Protein AF-A0A838UI89-F1 (afdb_monomer)

Foldseek 3Di:
DLCVLQVVLVVVPVVVVDDPVNVVVLLVVLLVVLCVQLVVQLVVCVVVPHDPVVSLVSSLVRSDDPLVVVLVVLVVPDDSNCSNVVSVSVVSNNVVSVVVNVVVVVVSVVVVVVVD

Secondary structure (DSSP, 8-state):
-HHHHHHHHHHTTHHHHS-HHHHHHHHHHHHHHHHHHHHHHHHHHHHTT--HHHHHHHHHHHH---HHHHHHHHHHHS-HHHHHHHHHHHHHHHHHHHHHHHHHHHHHHHHHHH--

Sequence (116 aa):
VVYGAFSAAVVEGLWRRVSALQIGQLIVVCAGLLAAVLGVTVLFARAAGFAKADEIAIVFCGSKKSLASGVPMAGILFPPAAVGLLVLPLMVFHQLQLMACAVIARRYGARAAEEA

Solvent-accessible surface area (backbone atoms only — not comparable to full-atom values): 6493 Å² total; per-residue (Å²): 108,70,66,62,53,50,52,52,23,52,74,74,38,45,73,81,76,50,54,73,66,56,52,53,52,49,51,52,51,36,51,51,52,50,50,49,48,42,47,50,34,47,49,51,29,56,76,72,66,52,54,71,72,53,34,52,49,44,30,57,62,71,58,60,72,62,54,82,60,46,55,61,48,39,60,72,76,38,61,73,93,50,29,39,69,62,45,49,60,53,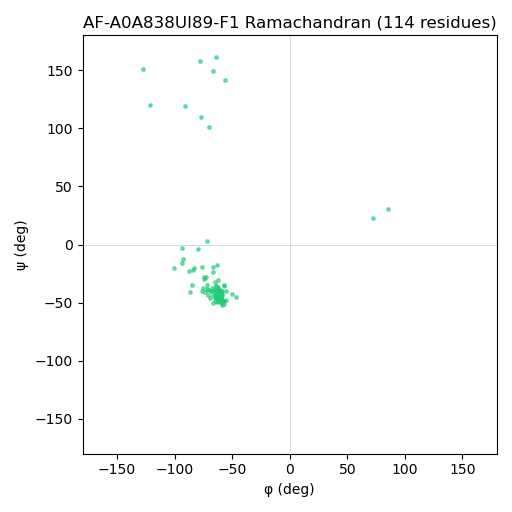52,54,35,45,53,52,47,52,55,52,48,52,56,50,50,53,55,54,52,55,50,55,66,74,77,106

pLDDT: mean 86.86, std 7.47, range [53.91, 97.0]

Mean predicted aligned error: 5.34 Å

Structure (mmCIF, N/CA/C/O backbone):
data_AF-A0A838UI89-F1
#
_entry.id   AF-A0A838UI89-F1
#
loop_
_atom_site.group_PDB
_atom_site.id
_atom_site.type_symbol
_atom_site.label_atom_id
_atom_site.label_alt_id
_atom_site.label_comp_id
_atom_site.label_asym_id
_atom_site.label_entity_id
_atom_site.label_seq_id
_atom_site.pdbx_PDB_ins_code
_atom_site.Cartn_x
_atom_site.Cartn_y
_atom_site.Cartn_z
_atom_site.occupancy
_atom_site.B_iso_or_equiv
_atom_site.auth_seq_id
_atom_site.auth_comp_id
_atom_site.auth_asym_id
_atom_site.auth_atom_id
_atom_site.pdbx_PDB_model_num
ATOM 1 N N . VAL A 1 1 ? 16.701 -8.079 -1.421 1.00 70.44 1 VAL A N 1
ATOM 2 C CA . VAL A 1 1 ? 15.629 -8.557 -2.333 1.00 70.44 1 VAL A CA 1
ATOM 3 C C . VAL A 1 1 ? 15.014 -7.413 -3.132 1.00 70.44 1 VAL A C 1
ATOM 5 O O . VAL A 1 1 ? 15.244 -7.363 -4.328 1.00 70.44 1 VAL A O 1
ATOM 8 N N . VAL A 1 2 ? 14.314 -6.465 -2.495 1.00 75.62 2 VAL A N 1
ATOM 9 C CA . VAL A 1 2 ? 13.608 -5.364 -3.192 1.00 75.62 2 VAL A CA 1
ATOM 10 C C . VAL A 1 2 ? 14.539 -4.504 -4.049 1.00 75.62 2 VAL A C 1
ATOM 12 O O . VAL A 1 2 ? 14.291 -4.342 -5.238 1.00 75.62 2 VAL A O 1
ATOM 15 N N . TYR A 1 3 ? 15.636 -4.014 -3.458 1.00 81.62 3 TYR A N 1
ATOM 16 C CA . TYR A 1 3 ? 16.630 -3.215 -4.179 1.00 81.62 3 TYR A CA 1
ATOM 17 C C . TYR A 1 3 ? 17.189 -3.963 -5.393 1.00 81.62 3 TYR A C 1
ATOM 19 O O . TYR A 1 3 ? 17.181 -3.413 -6.482 1.00 81.62 3 TYR A O 1
ATOM 27 N N . GLY A 1 4 ? 17.601 -5.224 -5.221 1.00 81.75 4 GLY A N 1
ATOM 28 C CA . GLY A 1 4 ? 18.181 -6.023 -6.305 1.00 81.75 4 GLY A CA 1
ATOM 29 C C . GLY A 1 4 ? 17.213 -6.279 -7.463 1.00 81.75 4 GLY A C 1
ATOM 30 O O . GLY A 1 4 ? 17.606 -6.171 -8.617 1.00 81.75 4 GLY A O 1
ATOM 31 N N . ALA A 1 5 ? 15.941 -6.563 -7.172 1.00 77.31 5 ALA A N 1
ATOM 32 C CA . ALA A 1 5 ? 14.940 -6.776 -8.217 1.00 77.31 5 ALA A CA 1
ATOM 33 C C . ALA A 1 5 ? 14.617 -5.485 -8.988 1.00 77.31 5 ALA A C 1
ATOM 35 O O . ALA A 1 5 ? 14.477 -5.507 -10.208 1.00 77.31 5 ALA A O 1
ATOM 36 N N . PHE A 1 6 ? 14.519 -4.350 -8.289 1.00 80.12 6 PHE A N 1
ATOM 37 C CA . PHE A 1 6 ? 14.221 -3.073 -8.934 1.00 80.12 6 PHE A CA 1
ATOM 38 C C . PHE A 1 6 ? 15.427 -2.492 -9.675 1.00 80.12 6 PHE A C 1
ATOM 40 O O . PHE A 1 6 ? 15.273 -1.981 -10.780 1.00 80.12 6 PHE A O 1
ATOM 47 N N . SER A 1 7 ? 16.634 -2.585 -9.112 1.00 83.44 7 SER A N 1
ATOM 48 C CA . SER A 1 7 ? 17.845 -2.091 -9.771 1.00 83.44 7 SER A CA 1
ATOM 49 C C . SER A 1 7 ? 18.130 -2.854 -11.064 1.00 83.44 7 SER A C 1
ATOM 51 O O . SER A 1 7 ? 18.467 -2.221 -12.061 1.00 83.44 7 SER A O 1
ATOM 53 N N . ALA A 1 8 ? 17.897 -4.171 -11.091 1.00 82.62 8 ALA A N 1
ATOM 54 C CA . ALA A 1 8 ? 17.957 -4.969 -12.315 1.00 82.62 8 ALA A CA 1
ATOM 55 C C . ALA A 1 8 ? 16.975 -4.449 -13.381 1.00 82.62 8 ALA A C 1
ATOM 57 O O . ALA A 1 8 ? 17.381 -4.167 -14.505 1.00 82.62 8 ALA A O 1
ATOM 58 N N . ALA A 1 9 ? 15.715 -4.203 -13.004 1.00 80.62 9 ALA A N 1
ATOM 59 C CA . ALA A 1 9 ? 14.709 -3.641 -13.907 1.00 80.62 9 ALA A CA 1
ATOM 60 C C . ALA A 1 9 ? 15.105 -2.259 -14.461 1.00 80.62 9 ALA A C 1
ATOM 62 O O . ALA A 1 9 ? 14.894 -1.955 -15.636 1.00 80.62 9 ALA A O 1
ATOM 63 N N . VAL A 1 10 ? 15.697 -1.407 -13.620 1.00 85.88 10 VAL A N 1
ATOM 64 C CA . VAL A 1 10 ? 16.195 -0.087 -14.030 1.00 85.88 10 VAL A CA 1
ATOM 65 C C . VAL A 1 10 ? 17.339 -0.221 -15.040 1.00 85.88 10 VAL A C 1
ATOM 67 O O . VAL A 1 10 ? 17.322 0.483 -16.052 1.00 85.88 10 VAL A O 1
ATOM 70 N N . VAL A 1 11 ? 18.284 -1.140 -14.812 1.00 86.31 11 VAL A N 1
ATOM 71 C CA . VAL A 1 11 ? 19.396 -1.432 -15.738 1.00 86.31 11 VAL A CA 1
ATOM 72 C C . VAL A 1 11 ? 18.886 -1.986 -17.076 1.00 86.31 11 VAL A C 1
ATOM 74 O O . VAL A 1 11 ? 19.399 -1.606 -18.125 1.00 86.31 11 VAL A O 1
ATOM 77 N N . GLU A 1 12 ? 17.816 -2.784 -17.072 1.00 83.56 12 GLU A N 1
ATOM 78 C CA . GLU A 1 12 ? 17.128 -3.279 -18.280 1.00 83.56 12 GLU A CA 1
ATOM 79 C C . GLU A 1 12 ? 16.324 -2.199 -19.039 1.00 83.56 12 GLU A C 1
ATOM 81 O O . GLU A 1 12 ? 15.670 -2.469 -20.056 1.00 83.56 12 GLU A O 1
ATOM 86 N N . GLY A 1 13 ? 16.377 -0.946 -18.577 1.00 82.62 13 GLY A N 1
ATOM 87 C CA . GLY A 1 13 ? 15.803 0.199 -19.271 1.00 82.62 13 GLY A CA 1
ATOM 88 C C . GLY A 1 13 ? 14.323 0.431 -18.982 1.00 82.62 13 GLY A C 1
ATOM 89 O O . GLY A 1 13 ? 13.626 0.973 -19.840 1.00 82.62 13 GLY A O 1
ATOM 90 N N . LEU A 1 14 ? 13.833 0.075 -17.788 1.00 84.50 14 LEU A N 1
ATOM 91 C CA . LEU A 1 14 ? 12.444 0.312 -17.363 1.00 84.50 14 LEU A CA 1
ATOM 92 C C . LEU A 1 14 ? 11.960 1.744 -17.662 1.00 84.50 14 LEU A C 1
ATOM 94 O O . LEU A 1 14 ? 10.889 1.923 -18.235 1.00 84.50 14 LEU A O 1
ATOM 98 N N . TRP A 1 15 ? 12.774 2.763 -17.371 1.00 86.19 15 TRP A N 1
ATOM 99 C CA . TRP A 1 15 ? 12.420 4.174 -17.601 1.00 86.19 15 TRP A CA 1
ATOM 100 C C . TRP A 1 15 ? 12.284 4.565 -19.076 1.00 86.19 15 TRP A C 1
ATOM 102 O O . TRP A 1 15 ? 11.646 5.563 -19.384 1.00 86.19 15 TRP A O 1
ATOM 112 N N . ARG A 1 16 ? 12.850 3.782 -20.002 1.00 84.06 16 ARG A N 1
ATOM 113 C CA . ARG A 1 16 ? 12.644 3.979 -21.446 1.00 84.06 16 ARG A CA 1
ATOM 114 C C . ARG A 1 16 ? 11.345 3.342 -21.937 1.00 84.06 16 ARG A C 1
ATOM 116 O O . ARG A 1 16 ? 10.858 3.706 -23.000 1.00 84.06 16 ARG A O 1
ATOM 123 N N . ARG A 1 17 ? 10.802 2.382 -21.183 1.00 82.44 17 ARG A N 1
ATOM 124 C CA . ARG A 1 17 ? 9.585 1.631 -21.525 1.00 82.44 17 ARG A CA 1
ATOM 125 C C . ARG A 1 17 ? 8.318 2.237 -20.921 1.00 82.44 17 ARG A C 1
ATOM 127 O O . ARG A 1 17 ? 7.227 1.877 -21.351 1.00 82.44 17 ARG A O 1
ATOM 134 N N . VAL A 1 18 ? 8.453 3.126 -19.934 1.00 85.88 18 VAL A N 1
ATOM 135 C CA . VAL A 1 18 ? 7.329 3.725 -19.205 1.00 85.88 18 VAL A CA 1
ATOM 136 C C . VAL A 1 18 ? 7.359 5.244 -19.349 1.00 85.88 18 VAL A C 1
ATOM 138 O O . VAL A 1 18 ? 8.310 5.906 -18.944 1.00 85.88 18 VAL A O 1
ATOM 141 N N . SER A 1 19 ? 6.292 5.801 -19.912 1.00 90.50 19 SER A N 1
ATOM 142 C CA . SER A 1 19 ?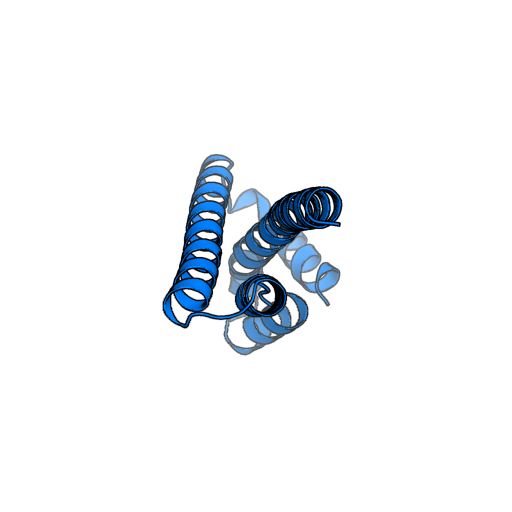 6.082 7.245 -20.031 1.00 90.50 19 SER A CA 1
ATOM 143 C C . SER A 1 19 ? 5.616 7.873 -18.712 1.00 90.50 19 SER A C 1
ATOM 145 O O . SER A 1 19 ? 5.002 7.217 -17.868 1.00 90.50 19 SER A O 1
ATOM 147 N N . ALA A 1 20 ? 5.828 9.183 -18.555 1.00 90.00 20 ALA A N 1
ATOM 148 C CA . ALA A 1 20 ? 5.343 9.932 -17.392 1.00 90.00 20 ALA A CA 1
ATOM 149 C C . ALA A 1 20 ? 3.815 9.828 -17.213 1.00 90.00 20 ALA A C 1
ATOM 151 O O . ALA A 1 20 ? 3.328 9.724 -16.087 1.00 90.00 20 ALA A O 1
ATOM 152 N N . LEU A 1 21 ? 3.061 9.780 -18.317 1.00 93.44 21 LEU A N 1
ATOM 153 C CA . LEU A 1 21 ? 1.610 9.593 -18.282 1.00 93.44 21 LEU A CA 1
ATOM 154 C C . LEU A 1 21 ? 1.225 8.231 -17.687 1.00 93.44 21 LEU A C 1
ATOM 156 O O . LEU A 1 21 ? 0.338 8.166 -16.839 1.00 93.44 21 LEU A O 1
ATOM 160 N N . GLN A 1 22 ? 1.921 7.158 -18.076 1.00 91.69 22 GLN A N 1
ATOM 161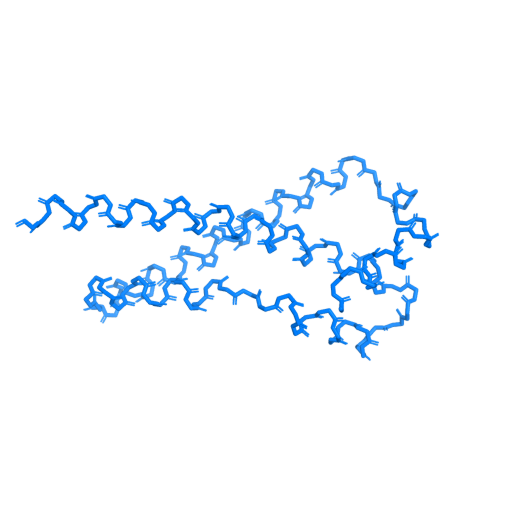 C CA . GLN A 1 22 ? 1.690 5.819 -17.522 1.00 91.69 22 GLN A CA 1
ATOM 162 C C . GLN A 1 22 ? 2.014 5.757 -16.026 1.00 91.69 22 GLN A C 1
ATOM 164 O O . GLN A 1 22 ? 1.297 5.095 -15.281 1.00 91.69 22 GLN A O 1
ATOM 169 N N . ILE A 1 23 ? 3.040 6.479 -15.562 1.00 92.00 23 ILE A N 1
ATOM 170 C CA . ILE A 1 23 ? 3.335 6.602 -14.125 1.00 92.00 23 ILE A CA 1
ATOM 171 C C . ILE A 1 23 ? 2.184 7.311 -13.402 1.00 92.00 23 ILE A C 1
ATOM 173 O O . ILE A 1 23 ? 1.732 6.836 -12.361 1.00 92.00 23 ILE A O 1
ATOM 177 N N . GLY A 1 24 ? 1.673 8.412 -13.960 1.00 95.00 24 GLY A N 1
ATOM 178 C CA . GLY A 1 24 ? 0.519 9.121 -13.401 1.00 95.00 24 GLY A CA 1
ATOM 179 C C . GLY A 1 24 ? -0.722 8.229 -13.300 1.00 95.00 24 GLY A C 1
ATOM 180 O O . GLY A 1 24 ? -1.329 8.130 -12.235 1.00 95.00 24 GLY A O 1
ATOM 181 N N . GLN A 1 25 ? -1.056 7.513 -14.377 1.00 94.94 25 GLN A N 1
ATOM 182 C CA . GLN A 1 25 ? -2.159 6.545 -14.398 1.00 94.94 25 GLN A CA 1
ATOM 183 C C . GLN A 1 25 ? -1.958 5.430 -13.368 1.00 94.94 25 GLN A C 1
ATOM 185 O O . GLN A 1 25 ? -2.889 5.089 -12.639 1.00 94.94 25 GLN A O 1
ATOM 190 N N . LEU A 1 26 ? -0.738 4.898 -13.263 1.00 93.69 26 LEU A N 1
ATOM 191 C CA . LEU A 1 26 ? -0.396 3.860 -12.299 1.00 93.69 26 LEU A CA 1
ATOM 192 C C . LEU A 1 26 ? -0.632 4.327 -10.859 1.00 93.69 26 LEU A C 1
ATOM 194 O O . LEU A 1 26 ? -1.248 3.605 -10.078 1.00 93.69 26 LEU A O 1
ATOM 198 N N . ILE A 1 27 ? -0.194 5.541 -10.515 1.00 95.31 27 ILE A N 1
ATOM 199 C CA . ILE A 1 27 ? -0.414 6.127 -9.187 1.00 95.31 27 ILE A CA 1
ATOM 200 C C . ILE A 1 27 ? -1.911 6.244 -8.890 1.00 95.31 27 ILE A C 1
ATOM 202 O O . ILE A 1 27 ? -2.340 5.841 -7.811 1.00 95.31 27 ILE A O 1
ATOM 206 N N . VAL A 1 28 ? -2.709 6.744 -9.840 1.00 97.00 28 VAL A N 1
ATOM 207 C CA . VAL A 1 28 ? -4.166 6.892 -9.671 1.00 97.00 28 VAL A CA 1
ATOM 208 C C . VAL A 1 28 ? -4.834 5.536 -9.441 1.00 97.00 28 VAL A C 1
ATOM 210 O O . VAL A 1 28 ? -5.617 5.391 -8.503 1.00 97.00 28 VAL A O 1
ATOM 213 N N . VAL A 1 29 ? -4.492 4.524 -10.241 1.00 96.31 29 VAL A N 1
ATOM 214 C CA . VAL A 1 29 ? -5.038 3.166 -10.093 1.00 96.31 29 VAL A CA 1
ATOM 215 C C . VAL A 1 29 ? -4.631 2.554 -8.751 1.00 96.31 29 VAL A C 1
ATOM 217 O O . VAL A 1 29 ? -5.482 2.021 -8.039 1.00 96.31 29 VAL A O 1
ATOM 220 N N . CYS A 1 30 ? -3.358 2.660 -8.359 1.00 95.25 30 CYS A N 1
ATOM 221 C CA . CYS A 1 30 ? -2.881 2.156 -7.072 1.00 95.25 30 CYS A CA 1
ATOM 222 C C . CYS A 1 30 ? -3.548 2.868 -5.888 1.00 95.25 30 CYS A C 1
ATOM 224 O O . CYS A 1 30 ? -3.910 2.208 -4.914 1.00 95.25 30 CYS A O 1
ATOM 226 N N . ALA A 1 31 ? -3.738 4.187 -5.968 1.00 95.12 31 ALA A N 1
ATOM 227 C CA . ALA A 1 31 ? -4.428 4.964 -4.945 1.00 95.12 31 ALA A CA 1
ATOM 228 C C . ALA A 1 31 ? -5.907 4.567 -4.836 1.00 95.12 31 ALA A C 1
ATOM 230 O O . ALA A 1 31 ? -6.398 4.355 -3.728 1.00 95.12 31 ALA A O 1
ATOM 231 N N . GLY A 1 32 ? -6.595 4.399 -5.969 1.00 96.31 32 GLY A N 1
ATOM 232 C CA . GLY A 1 32 ? -7.980 3.927 -6.010 1.00 96.31 32 GLY A CA 1
ATOM 233 C C . GLY A 1 32 ? -8.133 2.527 -5.416 1.00 96.31 32 GLY A C 1
ATOM 234 O O . GLY A 1 32 ? -8.996 2.307 -4.569 1.00 96.31 32 GLY A O 1
ATOM 235 N N . LEU A 1 33 ? -7.243 1.598 -5.780 1.00 94.19 33 LEU A N 1
ATOM 236 C CA . LEU A 1 33 ? -7.226 0.248 -5.216 1.00 94.19 33 LEU A CA 1
ATOM 237 C C . LEU A 1 33 ? -6.972 0.269 -3.704 1.00 94.19 33 LEU A C 1
ATOM 239 O O . LEU A 1 33 ? -7.648 -0.430 -2.954 1.00 94.19 33 LEU A O 1
ATOM 243 N N . LEU A 1 34 ? -6.018 1.081 -3.242 1.00 93.81 34 LEU A N 1
ATOM 244 C CA . LEU A 1 34 ? -5.713 1.224 -1.820 1.00 93.81 34 LEU A CA 1
ATOM 245 C C . LEU A 1 34 ? -6.916 1.778 -1.047 1.00 93.81 34 LEU A C 1
ATOM 247 O O . LEU A 1 34 ? -7.260 1.247 0.008 1.00 93.81 34 LEU A O 1
ATOM 251 N N . ALA A 1 35 ? -7.569 2.812 -1.582 1.00 94.19 35 ALA A N 1
ATOM 252 C CA . ALA A 1 35 ? -8.773 3.387 -0.998 1.00 94.19 35 ALA A CA 1
ATOM 253 C C . ALA A 1 35 ? -9.916 2.365 -0.939 1.00 94.19 35 ALA A C 1
ATOM 255 O O . ALA A 1 35 ? -10.586 2.270 0.086 1.00 94.19 35 ALA A O 1
ATOM 256 N N . ALA A 1 36 ? -10.097 1.561 -1.991 1.00 95.19 36 ALA A N 1
ATOM 257 C CA . ALA A 1 36 ? -11.093 0.495 -2.018 1.00 95.19 36 ALA A CA 1
ATOM 258 C C . ALA A 1 36 ? -10.815 -0.567 -0.945 1.00 95.19 36 ALA A C 1
ATOM 260 O O . ALA A 1 36 ? -11.707 -0.895 -0.169 1.00 95.19 36 ALA A O 1
ATOM 261 N N . VAL A 1 37 ? -9.576 -1.061 -0.843 1.00 93.69 37 VAL A N 1
ATOM 262 C CA . VAL A 1 37 ? -9.196 -2.072 0.159 1.00 93.69 37 VAL A CA 1
ATOM 263 C C . VAL A 1 37 ? -9.370 -1.536 1.581 1.00 93.69 37 VAL A C 1
ATOM 265 O O . VAL A 1 37 ? -9.969 -2.212 2.411 1.00 93.69 37 VAL A O 1
ATOM 268 N N . LEU A 1 38 ? -8.896 -0.319 1.866 1.00 93.31 38 LEU A N 1
ATOM 269 C CA . LEU A 1 38 ? -9.085 0.319 3.173 1.00 93.31 38 LEU A CA 1
ATOM 270 C C . LEU A 1 38 ? -10.568 0.566 3.481 1.00 93.31 38 LEU A C 1
ATOM 272 O O . LEU A 1 38 ? -11.010 0.355 4.605 1.00 93.31 38 LEU A O 1
ATOM 276 N N . GLY A 1 39 ? -11.348 0.994 2.488 1.00 93.38 39 GLY A N 1
ATOM 277 C CA . GLY A 1 39 ? -12.787 1.189 2.630 1.00 93.38 39 GLY A CA 1
ATOM 278 C C . GLY A 1 39 ? -13.499 -0.116 2.973 1.00 93.38 39 GLY A C 1
ATOM 279 O O . GLY A 1 39 ? -14.254 -0.161 3.939 1.00 93.38 39 GLY A O 1
ATOM 280 N N . VAL A 1 40 ? -13.210 -1.193 2.240 1.00 94.50 40 VAL A N 1
ATOM 281 C CA . VAL A 1 40 ? -13.793 -2.519 2.482 1.00 94.50 40 VAL A CA 1
ATOM 282 C C . VAL A 1 40 ? -13.421 -3.047 3.865 1.00 94.50 40 VAL A C 1
ATOM 284 O O . VAL A 1 40 ? -14.302 -3.538 4.563 1.00 94.50 40 VAL A O 1
ATOM 287 N N . THR A 1 41 ? 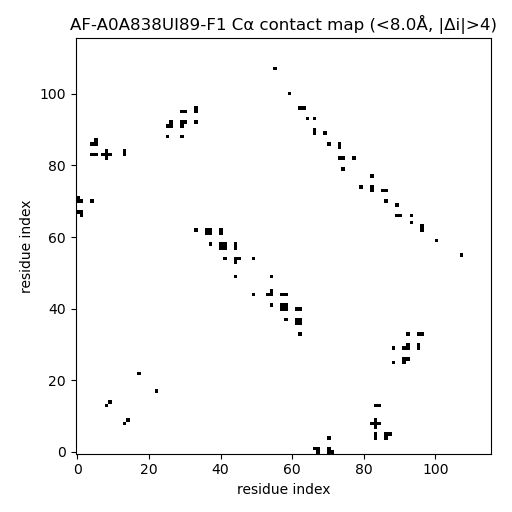-12.165 -2.919 4.306 1.00 92.94 41 THR A N 1
ATOM 288 C CA . THR A 1 41 ? -11.756 -3.410 5.635 1.00 92.94 41 THR A CA 1
ATOM 289 C C . THR A 1 41 ? -12.409 -2.622 6.770 1.00 92.94 41 THR A C 1
ATOM 291 O O . THR A 1 41 ? -12.860 -3.230 7.740 1.00 92.94 41 THR A O 1
ATOM 294 N N . VAL A 1 42 ? -12.544 -1.297 6.634 1.00 91.88 42 VAL A N 1
ATOM 295 C CA . VAL A 1 42 ? -13.283 -0.462 7.599 1.00 91.88 42 VAL A CA 1
ATOM 296 C C . VAL A 1 42 ? -14.766 -0.828 7.619 1.00 91.88 42 VAL A C 1
ATOM 298 O O . VAL A 1 42 ? -15.341 -1.006 8.692 1.00 91.88 42 VAL A O 1
ATOM 301 N N . LEU A 1 43 ? -15.402 -0.928 6.448 1.00 92.25 43 LEU A N 1
ATOM 302 C CA . LEU A 1 43 ? -16.824 -1.254 6.337 1.00 92.25 43 LEU A CA 1
ATOM 303 C C . LEU A 1 43 ? -17.118 -2.637 6.908 1.00 92.25 43 LEU A C 1
ATOM 305 O O . LEU A 1 43 ? -18.070 -2.783 7.666 1.00 92.25 43 LEU A O 1
ATOM 309 N N . PHE A 1 44 ? -16.276 -3.621 6.600 1.00 93.12 44 PHE A N 1
ATOM 310 C CA . PHE A 1 44 ? -16.384 -4.969 7.139 1.00 93.12 44 PHE A CA 1
ATOM 311 C C . PHE A 1 44 ? -16.276 -4.974 8.666 1.00 93.12 44 PHE A C 1
ATOM 313 O O . PHE A 1 44 ? -17.150 -5.515 9.338 1.00 93.12 44 PHE A O 1
ATOM 320 N N . ALA A 1 45 ? -15.250 -4.320 9.221 1.00 91.56 45 ALA A N 1
ATOM 321 C CA . ALA A 1 45 ? -15.056 -4.264 10.665 1.00 91.56 45 ALA A CA 1
ATOM 322 C C . ALA A 1 45 ? -16.250 -3.612 11.387 1.00 91.56 45 ALA A C 1
ATOM 324 O O . ALA A 1 45 ? -16.696 -4.103 12.423 1.00 91.56 45 ALA A O 1
ATOM 325 N N . ARG A 1 46 ? -16.810 -2.543 10.806 1.00 89.69 46 ARG A N 1
ATOM 326 C CA . ARG A 1 46 ? -17.992 -1.858 11.348 1.00 89.69 46 ARG A CA 1
ATOM 327 C C . ARG A 1 46 ? -19.272 -2.672 11.206 1.00 89.69 46 ARG A C 1
ATOM 329 O O . ARG A 1 46 ? -20.049 -2.723 12.151 1.00 89.69 46 ARG A O 1
ATOM 336 N N . ALA A 1 47 ? -19.494 -3.304 10.055 1.00 92.12 47 ALA A N 1
ATOM 337 C CA . ALA A 1 47 ? -20.675 -4.129 9.811 1.00 92.12 47 ALA A CA 1
ATOM 338 C C . ALA A 1 47 ? -20.712 -5.363 10.724 1.00 92.12 47 ALA A C 1
ATOM 340 O O . ALA A 1 47 ? -21.785 -5.786 11.140 1.00 92.12 47 ALA A O 1
ATOM 341 N N . ALA A 1 48 ? -19.545 -5.904 11.075 1.00 91.44 48 ALA A N 1
ATOM 342 C CA . ALA A 1 48 ? -19.411 -7.002 12.026 1.00 91.44 48 ALA A CA 1
ATOM 343 C C . ALA A 1 48 ? -19.492 -6.564 13.505 1.00 91.44 48 ALA A C 1
ATOM 345 O O . ALA A 1 48 ? -19.469 -7.418 14.386 1.00 91.44 48 ALA A O 1
ATOM 346 N N . GLY A 1 49 ? -19.594 -5.259 13.795 1.00 90.44 49 GLY A N 1
ATOM 347 C CA . GLY A 1 49 ? -19.754 -4.742 15.159 1.00 90.44 49 GLY A CA 1
ATOM 348 C C . GLY A 1 49 ? -18.499 -4.827 16.034 1.00 90.44 49 GLY A C 1
ATOM 349 O O . GLY A 1 49 ? -18.616 -4.834 17.257 1.00 90.44 49 GLY A O 1
ATOM 350 N N . PHE A 1 50 ? -17.304 -4.902 15.437 1.00 90.00 50 PHE A N 1
ATOM 351 C CA . PHE A 1 50 ? -16.052 -4.993 16.191 1.00 90.00 50 PHE A CA 1
ATOM 352 C C . PHE A 1 50 ? -15.748 -3.720 16.994 1.00 90.00 50 PHE A C 1
ATOM 354 O O . PHE A 1 50 ? -16.074 -2.601 16.583 1.00 90.00 50 PHE A O 1
ATOM 361 N N . ALA A 1 51 ? -15.059 -3.889 18.128 1.00 89.69 51 ALA A N 1
ATOM 362 C CA . ALA A 1 51 ? -14.559 -2.776 18.924 1.00 89.69 51 ALA A CA 1
ATOM 363 C C . ALA A 1 51 ? -13.506 -1.965 18.148 1.00 89.69 51 ALA A C 1
ATOM 365 O O . ALA A 1 51 ? -12.900 -2.434 17.182 1.00 89.69 51 ALA A O 1
ATOM 366 N N . LYS A 1 52 ? -13.239 -0.727 18.581 1.00 86.12 52 LYS A N 1
ATOM 367 C CA . LYS A 1 52 ? -12.355 0.175 17.830 1.00 86.12 52 LYS A CA 1
ATOM 368 C C . LYS A 1 52 ? -10.920 -0.341 17.694 1.00 86.12 52 LYS A C 1
ATOM 370 O O . LYS A 1 52 ? -10.308 -0.152 16.643 1.00 86.12 52 LYS A O 1
ATOM 375 N N . ALA A 1 53 ? -10.407 -1.001 18.731 1.00 87.75 53 ALA A N 1
ATOM 376 C CA . ALA A 1 53 ? -9.090 -1.633 18.714 1.00 87.75 53 ALA A CA 1
ATOM 377 C C . ALA A 1 53 ? -9.001 -2.728 17.634 1.00 87.75 53 ALA A C 1
ATOM 379 O O . ALA A 1 53 ? -8.029 -2.777 16.878 1.00 87.75 53 ALA A O 1
ATOM 380 N N . ASP A 1 54 ? -10.056 -3.530 17.497 1.00 88.81 54 ASP A N 1
ATOM 381 C CA . ASP A 1 54 ? -10.144 -4.591 16.494 1.00 88.81 54 ASP A CA 1
ATOM 382 C C . ASP A 1 54 ? -10.332 -4.023 15.082 1.00 88.81 54 ASP A C 1
ATOM 384 O O . ASP A 1 54 ? -9.699 -4.503 14.147 1.00 88.81 54 ASP A O 1
ATOM 388 N N . GLU A 1 55 ? -11.116 -2.948 14.909 1.00 90.31 55 GLU A N 1
ATOM 389 C CA . GLU A 1 55 ? -11.210 -2.228 13.626 1.00 90.31 55 GLU A CA 1
ATOM 390 C C . GLU A 1 55 ? -9.818 -1.781 13.157 1.00 90.31 55 GLU A C 1
ATOM 392 O O . GLU A 1 55 ? -9.442 -2.010 12.009 1.00 90.31 55 GLU A O 1
ATOM 397 N N . ILE A 1 56 ? -9.033 -1.174 14.052 1.00 89.19 56 ILE A N 1
ATOM 398 C CA . ILE A 1 56 ? -7.668 -0.722 13.763 1.00 89.19 56 ILE A CA 1
ATOM 399 C C . ILE A 1 56 ? -6.802 -1.907 13.317 1.00 89.19 56 ILE A C 1
ATOM 401 O O . ILE A 1 56 ? -6.147 -1.827 12.273 1.00 89.19 56 ILE A O 1
ATOM 405 N N . ALA A 1 57 ? -6.830 -3.018 14.057 1.00 91.31 57 ALA A N 1
ATOM 406 C CA . ALA A 1 57 ? -6.092 -4.226 13.701 1.00 91.31 57 ALA A CA 1
ATOM 407 C C . ALA A 1 57 ? -6.513 -4.766 12.322 1.00 91.31 57 ALA A C 1
ATOM 409 O O . ALA A 1 57 ? -5.658 -4.993 11.466 1.00 91.31 57 ALA A O 1
ATOM 410 N N . ILE A 1 58 ? -7.817 -4.886 12.060 1.00 91.12 58 ILE A N 1
ATOM 411 C CA . ILE A 1 58 ? -8.368 -5.369 10.785 1.00 91.12 58 ILE A CA 1
ATOM 412 C C . ILE A 1 58 ? -7.934 -4.472 9.624 1.00 91.12 58 ILE A C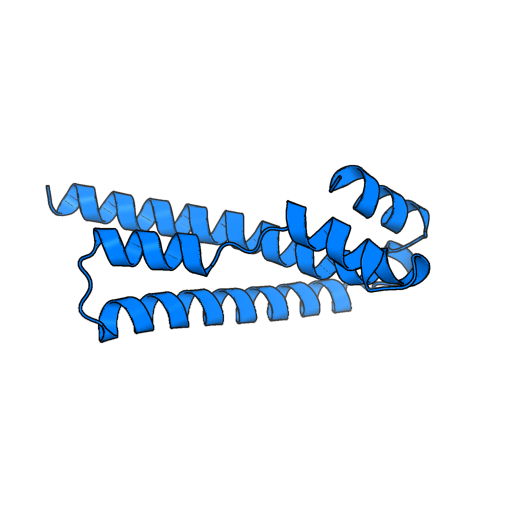 1
ATOM 414 O O . ILE A 1 58 ? -7.484 -4.971 8.592 1.00 91.12 58 ILE A O 1
ATOM 418 N N . VAL A 1 59 ? -8.016 -3.151 9.778 1.00 90.44 59 VAL A N 1
ATOM 419 C CA . VAL A 1 59 ? -7.646 -2.199 8.724 1.00 90.44 59 VAL A CA 1
ATOM 420 C C . VAL A 1 59 ? -6.155 -2.285 8.409 1.00 90.44 59 VAL A C 1
ATOM 422 O O . VAL A 1 59 ? -5.780 -2.351 7.236 1.00 90.44 59 VAL A O 1
ATOM 425 N N . PHE A 1 60 ? -5.285 -2.326 9.423 1.00 89.31 60 PHE A N 1
ATOM 426 C CA . PHE A 1 60 ? -3.836 -2.367 9.209 1.00 89.31 60 PHE A CA 1
ATOM 427 C C . PHE A 1 60 ? -3.322 -3.728 8.740 1.00 89.31 60 PHE A C 1
ATOM 429 O O . PHE A 1 60 ? -2.412 -3.766 7.908 1.00 89.31 60 PHE A O 1
ATOM 436 N N . CYS A 1 61 ? -3.874 -4.827 9.250 1.00 88.25 61 CYS A N 1
ATOM 437 C CA . CYS A 1 61 ? -3.516 -6.175 8.816 1.00 88.25 61 CYS A CA 1
ATOM 438 C C . CYS A 1 61 ? -4.106 -6.486 7.435 1.00 88.25 61 CYS A C 1
ATOM 440 O O . CYS A 1 61 ? -3.406 -7.036 6.591 1.00 88.25 61 CYS A O 1
ATOM 442 N N . GLY A 1 62 ? -5.349 -6.076 7.169 1.00 84.44 62 GLY A N 1
ATOM 443 C CA . GLY A 1 62 ? -6.043 -6.339 5.907 1.00 84.44 62 GLY A CA 1
ATOM 444 C C . GLY A 1 62 ? -5.534 -5.516 4.720 1.00 84.44 62 GLY A C 1
ATOM 445 O O . GLY A 1 62 ? -5.611 -5.970 3.583 1.00 84.44 62 GLY A O 1
ATOM 446 N N . SER A 1 63 ? -4.981 -4.320 4.956 1.00 83.31 63 SER A N 1
ATOM 447 C CA . SER A 1 63 ? -4.463 -3.450 3.883 1.00 83.31 63 SER A CA 1
ATOM 448 C C . SER A 1 63 ? -2.972 -3.618 3.580 1.00 83.31 63 SER A C 1
ATOM 450 O O . SER A 1 63 ? -2.491 -3.119 2.558 1.00 83.31 63 SER A O 1
ATOM 452 N N . LYS A 1 64 ? -2.213 -4.315 4.435 1.00 79.62 64 LYS A N 1
ATOM 453 C CA . LYS A 1 64 ? -0.781 -4.538 4.213 1.00 79.62 64 LYS A CA 1
ATOM 454 C C . LYS A 1 64 ? -0.557 -5.617 3.160 1.00 79.62 64 LYS A C 1
ATOM 456 O O . LYS A 1 64 ? -0.724 -6.807 3.407 1.00 79.62 64 LYS A O 1
ATOM 461 N N . LYS A 1 65 ? -0.068 -5.201 1.992 1.00 75.50 65 LYS A N 1
ATOM 462 C CA . LYS A 1 65 ? 0.444 -6.112 0.964 1.00 75.50 65 LYS A CA 1
ATOM 463 C C . LYS A 1 65 ? 1.948 -6.317 1.168 1.00 75.50 65 LYS A C 1
ATOM 465 O O . LYS A 1 65 ? 2.718 -5.360 1.093 1.00 75.50 65 LYS A O 1
ATOM 470 N N . SER A 1 66 ? 2.379 -7.559 1.404 1.00 80.50 66 SER A N 1
ATOM 471 C CA . SER A 1 66 ? 3.806 -7.884 1.555 1.00 80.50 66 SER A CA 1
ATOM 472 C C . SER A 1 66 ? 4.540 -7.758 0.217 1.00 80.50 66 SER A C 1
ATOM 474 O O . SER A 1 66 ? 4.486 -8.650 -0.632 1.00 80.50 66 SER A O 1
ATOM 476 N N . LEU A 1 67 ? 5.258 -6.648 0.033 1.00 81.69 67 LEU A N 1
ATOM 477 C CA . LEU A 1 67 ? 6.166 -6.463 -1.099 1.00 81.69 67 LEU A CA 1
ATOM 478 C C . LEU A 1 67 ? 7.333 -7.459 -1.032 1.00 81.69 67 LEU A C 1
ATOM 480 O O . LEU A 1 67 ? 7.708 -8.033 -2.053 1.00 81.69 67 LEU A O 1
ATOM 484 N N . ALA A 1 68 ? 7.859 -7.717 0.171 1.00 79.75 68 ALA A N 1
ATOM 485 C CA . ALA A 1 68 ? 8.95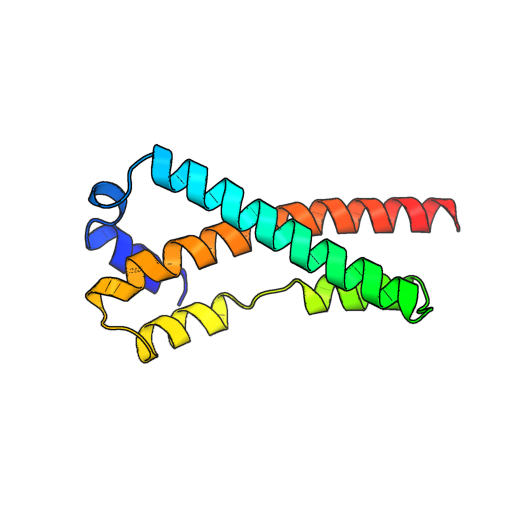0 -8.664 0.401 1.00 79.75 68 ALA A CA 1
ATOM 486 C C . ALA A 1 68 ? 8.620 -10.078 -0.104 1.00 79.75 68 ALA A C 1
ATOM 488 O O . ALA A 1 68 ? 9.501 -10.750 -0.630 1.00 79.75 68 ALA A O 1
ATOM 489 N N . SER A 1 69 ? 7.354 -10.494 0.004 1.00 83.00 69 SER A N 1
ATOM 490 C CA . SER A 1 69 ? 6.860 -11.761 -0.550 1.00 83.00 69 SER A CA 1
ATOM 491 C C . SER A 1 69 ? 6.468 -11.642 -2.028 1.00 83.00 69 SER A C 1
ATOM 493 O O . SER A 1 69 ? 6.672 -12.577 -2.798 1.00 83.00 69 SER A O 1
ATOM 495 N N . GLY A 1 70 ? 5.923 -10.494 -2.445 1.00 84.25 70 GLY A N 1
ATOM 496 C CA . GLY A 1 70 ? 5.450 -10.276 -3.814 1.00 84.25 70 GLY A CA 1
ATOM 497 C C . GLY A 1 70 ? 6.562 -10.251 -4.866 1.00 84.25 70 GLY A C 1
ATOM 498 O O . GLY A 1 70 ? 6.371 -10.776 -5.959 1.00 84.25 70 GLY A O 1
ATOM 499 N N . VAL A 1 71 ? 7.728 -9.686 -4.542 1.00 85.06 71 VAL A N 1
ATOM 500 C CA . VAL A 1 71 ? 8.857 -9.579 -5.483 1.00 85.06 71 VAL A CA 1
ATOM 501 C C . VAL A 1 71 ? 9.448 -10.953 -5.854 1.00 85.06 71 VAL A C 1
ATOM 503 O O . VAL A 1 71 ? 9.547 -11.232 -7.048 1.00 85.06 71 VAL A O 1
ATOM 506 N N . PRO A 1 72 ? 9.787 -11.850 -4.903 1.00 85.50 72 PRO A N 1
ATOM 507 C CA . PRO A 1 72 ? 10.208 -13.215 -5.232 1.00 85.50 72 PRO A CA 1
ATOM 508 C C . PRO A 1 72 ? 9.149 -14.003 -6.008 1.00 85.50 72 PRO A C 1
ATOM 510 O O . PRO A 1 72 ? 9.487 -14.698 -6.960 1.00 85.50 72 PRO A O 1
ATOM 513 N N . MET A 1 73 ? 7.868 -13.862 -5.643 1.00 87.19 73 MET A N 1
ATOM 514 C CA . MET A 1 73 ? 6.773 -14.522 -6.362 1.00 87.19 73 MET A CA 1
ATOM 515 C C . MET A 1 73 ? 6.675 -14.062 -7.817 1.00 87.19 73 MET A C 1
ATOM 517 O O . MET A 1 73 ? 6.491 -14.894 -8.700 1.00 87.19 73 MET A O 1
ATOM 521 N N . ALA A 1 74 ? 6.852 -12.767 -8.094 1.00 85.75 74 ALA A N 1
ATOM 522 C CA . ALA A 1 74 ? 6.882 -12.268 -9.466 1.00 85.75 74 ALA A CA 1
ATOM 523 C C . ALA A 1 74 ? 8.023 -12.902 -10.281 1.00 85.75 74 ALA A C 1
ATOM 525 O O . ALA A 1 74 ? 7.810 -13.267 -11.432 1.00 85.75 74 ALA A O 1
ATOM 526 N N . GLY A 1 75 ? 9.196 -13.095 -9.669 1.00 83.50 75 GLY A N 1
ATOM 527 C CA . GLY A 1 75 ? 10.335 -13.768 -10.302 1.00 83.50 75 GLY A CA 1
ATOM 528 C C . GLY A 1 75 ? 10.124 -15.259 -10.585 1.00 83.50 75 GLY A C 1
ATOM 529 O O . GLY A 1 75 ? 10.775 -15.798 -11.472 1.00 83.50 75 GLY A O 1
ATOM 530 N N . ILE A 1 76 ? 9.221 -15.920 -9.853 1.00 87.94 76 ILE A N 1
ATOM 531 C CA . ILE A 1 76 ? 8.865 -17.331 -10.073 1.00 87.94 76 ILE A CA 1
ATOM 532 C C . ILE A 1 76 ? 7.761 -17.464 -11.127 1.00 87.94 76 ILE A C 1
ATOM 534 O O . ILE A 1 76 ? 7.795 -18.376 -11.946 1.00 87.94 76 ILE A O 1
ATOM 538 N N . LEU A 1 77 ? 6.767 -16.574 -11.095 1.00 88.50 77 LEU A N 1
ATOM 539 C CA . LEU A 1 77 ? 5.559 -16.685 -11.917 1.00 88.50 77 LEU A CA 1
ATOM 540 C C . LEU A 1 77 ? 5.718 -16.120 -13.332 1.00 88.50 77 LEU A C 1
ATOM 542 O O . LEU A 1 77 ? 4.940 -16.483 -14.213 1.00 88.50 77 LEU A O 1
ATOM 546 N N . PHE A 1 78 ? 6.680 -15.223 -13.558 1.00 86.06 78 PHE A N 1
ATOM 547 C CA . PHE A 1 78 ? 6.808 -14.502 -14.821 1.00 86.06 78 PHE A CA 1
ATOM 548 C C . PHE A 1 78 ? 8.212 -14.609 -15.420 1.00 86.06 78 PHE A C 1
ATOM 550 O O . PHE A 1 78 ? 9.194 -14.703 -14.682 1.00 86.06 78 PHE A O 1
ATOM 557 N N . PRO A 1 79 ? 8.335 -14.541 -16.761 1.00 84.94 79 PRO A N 1
ATOM 558 C CA . PRO A 1 79 ? 9.633 -14.491 -17.420 1.00 84.94 79 PRO A CA 1
ATOM 559 C C . PRO A 1 79 ? 10.475 -13.315 -16.902 1.00 84.94 79 PRO A C 1
ATOM 561 O O . PRO A 1 79 ? 9.915 -12.225 -16.740 1.00 84.94 79 PRO A O 1
ATOM 564 N N . PRO A 1 80 ? 11.804 -13.469 -16.730 1.00 77.75 80 PRO A N 1
ATOM 565 C CA . PRO A 1 80 ? 12.671 -12.435 -16.153 1.00 77.75 80 PRO A CA 1
ATOM 566 C C . PRO A 1 80 ? 12.496 -11.051 -16.793 1.00 77.75 80 PRO A C 1
ATOM 568 O O . PRO A 1 80 ? 12.338 -10.059 -16.087 1.00 77.75 80 PRO A O 1
ATOM 571 N N . ALA A 1 81 ? 12.381 -11.008 -18.126 1.00 76.94 81 ALA A N 1
ATOM 572 C CA . ALA A 1 81 ? 12.205 -9.778 -18.903 1.00 76.94 81 ALA A CA 1
ATOM 573 C C . ALA A 1 81 ? 10.903 -8.999 -18.604 1.00 76.94 81 ALA A C 1
ATOM 575 O O . ALA A 1 81 ? 10.790 -7.827 -18.961 1.00 76.94 81 ALA A O 1
ATOM 576 N N . ALA A 1 82 ? 9.900 -9.631 -17.983 1.00 79.06 82 ALA A N 1
ATOM 577 C CA . ALA A 1 82 ? 8.632 -9.003 -17.606 1.00 79.06 82 ALA A CA 1
ATOM 578 C C . ALA A 1 82 ? 8.576 -8.611 -16.118 1.00 79.06 82 ALA A C 1
ATOM 580 O O . ALA A 1 82 ? 7.780 -7.749 -15.738 1.00 79.06 82 ALA A O 1
ATOM 581 N N . VAL A 1 83 ? 9.425 -9.210 -15.274 1.00 80.25 83 VAL A N 1
ATOM 582 C CA . VAL A 1 83 ? 9.404 -9.025 -13.813 1.00 80.25 83 VAL A CA 1
ATOM 583 C C . VAL A 1 83 ? 9.589 -7.558 -13.443 1.00 80.25 83 VAL A C 1
ATOM 585 O O . VAL A 1 83 ? 8.856 -7.042 -12.602 1.00 80.25 83 VAL A O 1
ATOM 588 N N . GLY A 1 84 ? 10.507 -6.852 -14.107 1.00 78.12 84 GLY A N 1
ATOM 589 C CA . GLY A 1 84 ? 10.776 -5.445 -13.817 1.00 78.12 84 GLY A CA 1
ATOM 590 C C . GLY A 1 84 ? 9.561 -4.527 -13.988 1.00 78.12 84 GLY A C 1
ATOM 591 O O . GLY A 1 84 ? 9.299 -3.674 -13.139 1.00 78.12 84 GLY A O 1
ATOM 592 N N . LEU A 1 85 ? 8.771 -4.745 -15.044 1.00 84.00 85 LEU A N 1
ATOM 593 C CA . LEU A 1 85 ? 7.552 -3.976 -15.305 1.00 84.00 85 LEU A CA 1
ATOM 594 C C . LEU A 1 85 ? 6.429 -4.333 -14.318 1.00 84.00 85 LEU A C 1
ATOM 596 O O . LEU A 1 85 ? 5.674 -3.460 -13.901 1.00 84.00 85 LEU A O 1
ATOM 600 N N . LEU A 1 86 ? 6.345 -5.601 -13.909 1.00 84.56 86 LEU A N 1
ATOM 601 C CA . LEU A 1 86 ? 5.345 -6.098 -12.957 1.00 84.56 86 LEU A CA 1
ATOM 602 C C . LEU A 1 86 ? 5.627 -5.673 -11.509 1.00 84.56 86 LEU A C 1
ATOM 604 O O . LEU A 1 86 ? 4.700 -5.496 -10.718 1.00 84.56 86 LEU A O 1
ATOM 608 N N . VAL A 1 87 ? 6.899 -5.483 -11.154 1.00 85.94 87 VAL A N 1
ATOM 609 C CA . VAL A 1 87 ? 7.310 -5.034 -9.818 1.00 85.94 87 VAL A CA 1
ATOM 610 C C . VAL A 1 87 ? 7.023 -3.544 -9.606 1.00 85.94 87 VAL A C 1
ATOM 612 O O . VAL A 1 87 ? 6.740 -3.138 -8.479 1.00 85.94 87 VAL A O 1
ATOM 615 N N . LEU A 1 88 ? 7.016 -2.729 -10.664 1.00 88.81 88 LEU A N 1
ATOM 616 C CA . LEU A 1 88 ? 6.795 -1.283 -10.559 1.00 88.81 88 LEU A CA 1
ATOM 617 C C . LEU A 1 88 ? 5.448 -0.921 -9.876 1.00 88.81 88 LEU A C 1
ATOM 619 O O . LEU A 1 88 ? 5.482 -0.189 -8.882 1.00 88.81 88 LEU A O 1
ATOM 623 N N . PRO A 1 89 ? 4.282 -1.471 -10.283 1.00 89.12 89 PRO A N 1
ATOM 624 C CA . PRO A 1 89 ? 3.019 -1.303 -9.556 1.00 89.12 89 PRO A CA 1
ATOM 625 C C . PRO A 1 89 ? 3.078 -1.720 -8.086 1.00 89.12 89 PRO A C 1
ATOM 627 O O . PRO A 1 89 ? 2.517 -1.037 -7.229 1.00 89.12 89 PRO A O 1
ATOM 630 N N . LEU A 1 90 ? 3.763 -2.828 -7.778 1.00 88.62 90 LEU A N 1
ATOM 631 C CA . LEU A 1 90 ? 3.883 -3.329 -6.406 1.00 88.62 90 LEU A CA 1
ATOM 632 C C . LEU A 1 90 ? 4.616 -2.325 -5.512 1.00 88.62 90 LEU A C 1
ATOM 634 O O . LEU A 1 90 ? 4.201 -2.106 -4.374 1.00 88.62 90 LEU A O 1
ATOM 63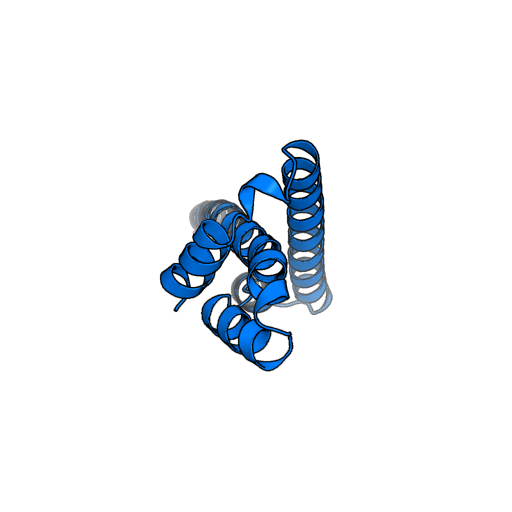8 N N . MET A 1 91 ? 5.672 -1.697 -6.031 1.00 89.31 91 MET A N 1
ATOM 639 C CA . MET A 1 91 ? 6.445 -0.691 -5.302 1.00 89.31 91 MET A CA 1
ATOM 640 C C . MET A 1 91 ? 5.654 0.595 -5.086 1.00 89.31 91 MET A C 1
ATOM 642 O O . MET A 1 91 ? 5.607 1.096 -3.963 1.00 89.31 91 MET A O 1
ATOM 646 N N . VAL A 1 92 ? 4.990 1.096 -6.132 1.00 91.19 92 VAL A N 1
ATOM 647 C CA . VAL A 1 92 ? 4.154 2.302 -6.042 1.00 91.19 92 VAL A CA 1
ATOM 648 C C . VAL A 1 92 ? 3.024 2.095 -5.037 1.00 91.19 92 VAL A C 1
ATOM 650 O O . VAL A 1 92 ? 2.848 2.909 -4.131 1.00 91.19 92 VAL A O 1
ATOM 653 N N . PHE A 1 93 ? 2.303 0.975 -5.138 1.00 91.69 93 PHE A N 1
ATOM 654 C CA . PHE A 1 93 ? 1.230 0.644 -4.205 1.00 91.69 93 PHE A CA 1
ATOM 655 C C . PHE A 1 93 ? 1.735 0.572 -2.763 1.00 91.69 93 PHE A C 1
ATOM 657 O O . PHE A 1 93 ? 1.136 1.167 -1.870 1.00 91.69 93 PHE A O 1
ATOM 664 N N . HIS A 1 94 ? 2.849 -0.124 -2.528 1.00 91.31 94 HIS A N 1
ATOM 665 C CA . HIS A 1 94 ? 3.417 -0.254 -1.191 1.00 91.31 94 HIS A CA 1
ATOM 666 C C . HIS A 1 94 ? 3.816 1.104 -0.602 1.00 91.31 94 HIS A C 1
ATOM 668 O O . HIS A 1 94 ? 3.524 1.384 0.560 1.00 91.31 94 HIS A O 1
ATOM 674 N N . GLN A 1 95 ? 4.420 1.980 -1.409 1.00 93.06 95 GLN A N 1
ATOM 675 C CA . GLN A 1 95 ? 4.828 3.302 -0.949 1.00 93.06 95 GLN A CA 1
ATOM 676 C C . GLN A 1 95 ? 3.625 4.188 -0.594 1.00 93.06 95 GLN A C 1
ATOM 678 O O . GLN A 1 95 ? 3.623 4.824 0.463 1.00 93.06 95 GLN A O 1
ATOM 683 N N . LEU A 1 96 ? 2.580 4.181 -1.429 1.00 93.25 96 LEU A N 1
ATOM 684 C CA . LEU A 1 96 ? 1.315 4.864 -1.136 1.00 93.25 96 LEU A CA 1
ATOM 685 C C . LEU A 1 96 ? 0.662 4.308 0.133 1.00 93.25 96 LEU A C 1
ATOM 687 O O . LEU A 1 96 ? 0.179 5.069 0.970 1.00 93.25 96 LEU A O 1
ATOM 691 N N . GLN A 1 97 ? 0.689 2.986 0.306 1.00 91.81 97 GLN A N 1
ATOM 692 C CA . GLN A 1 97 ? 0.127 2.305 1.467 1.00 91.81 97 GLN A CA 1
ATOM 693 C C . GLN A 1 97 ? 0.838 2.711 2.762 1.00 91.81 97 GLN A C 1
ATOM 695 O O . GLN A 1 97 ? 0.153 3.001 3.741 1.00 91.81 97 GLN A O 1
ATOM 700 N N . LEU A 1 98 ? 2.173 2.805 2.775 1.00 91.75 98 LEU A N 1
ATOM 701 C CA . LEU A 1 98 ? 2.928 3.291 3.937 1.00 91.75 98 LEU A CA 1
ATOM 702 C C . LEU A 1 98 ? 2.551 4.733 4.304 1.00 91.75 98 LEU A C 1
ATOM 704 O O . LEU A 1 98 ? 2.277 5.011 5.472 1.00 91.75 98 LEU A O 1
ATOM 708 N N . MET A 1 99 ? 2.479 5.628 3.313 1.00 94.69 99 MET A N 1
ATOM 709 C CA . MET A 1 99 ? 2.107 7.032 3.526 1.00 94.69 99 MET A CA 1
ATOM 710 C C . MET A 1 99 ? 0.673 7.165 4.059 1.00 94.69 99 MET A C 1
ATO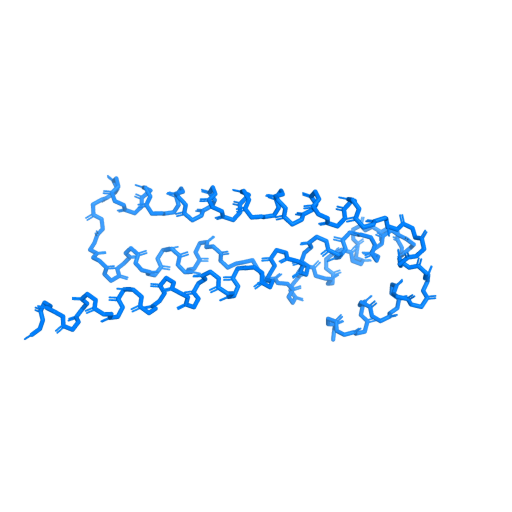M 712 O O . MET A 1 99 ? 0.445 7.815 5.079 1.00 94.69 99 MET A O 1
ATOM 716 N N . ALA A 1 100 ? -0.293 6.503 3.417 1.00 93.19 100 ALA A N 1
ATOM 717 C CA . ALA A 1 100 ? -1.694 6.540 3.826 1.00 93.19 100 ALA A CA 1
ATOM 718 C C . ALA A 1 100 ? -1.897 5.936 5.223 1.00 93.19 100 ALA A C 1
ATOM 720 O O . ALA A 1 100 ? -2.549 6.540 6.073 1.00 93.19 100 ALA A O 1
ATOM 721 N N . CYS A 1 101 ? -1.293 4.775 5.493 1.00 91.12 101 CYS A N 1
ATOM 722 C CA . CYS A 1 101 ? -1.379 4.114 6.793 1.00 91.12 101 CYS A CA 1
ATOM 723 C C . CYS A 1 101 ? -0.772 4.965 7.913 1.00 91.12 101 CYS A C 1
ATOM 725 O O . CYS A 1 101 ? -1.341 5.005 9.000 1.00 91.12 101 CYS A O 1
ATOM 727 N N . ALA A 1 102 ? 0.336 5.671 7.664 1.00 92.56 102 ALA A N 1
ATOM 728 C CA . ALA A 1 102 ? 0.924 6.578 8.649 1.00 92.56 102 ALA A CA 1
ATOM 729 C C . ALA A 1 102 ? -0.034 7.727 9.006 1.00 92.56 102 ALA A C 1
ATOM 731 O O . ALA A 1 102 ? -0.237 8.028 10.183 1.00 92.56 102 ALA A O 1
ATOM 732 N N . VAL A 1 103 ? -0.684 8.332 8.006 1.00 93.44 103 VAL A N 1
ATOM 733 C CA . VAL A 1 103 ? -1.690 9.382 8.233 1.00 93.44 103 VAL A CA 1
ATOM 734 C C . VAL A 1 103 ? -2.896 8.833 9.000 1.00 93.44 103 VAL A C 1
ATOM 736 O O . VAL A 1 103 ? -3.341 9.454 9.964 1.00 93.44 103 VAL A O 1
ATOM 739 N N . ILE A 1 104 ? -3.405 7.659 8.618 1.00 90.69 104 ILE A N 1
ATOM 740 C CA . ILE A 1 104 ? -4.540 7.006 9.287 1.00 90.69 104 ILE A CA 1
ATOM 741 C C . ILE A 1 104 ? -4.198 6.664 10.744 1.00 90.69 104 ILE A C 1
ATOM 743 O O . ILE A 1 104 ? -4.989 6.965 11.635 1.00 90.69 104 ILE A O 1
ATOM 747 N N . ALA A 1 105 ? -3.007 6.116 11.006 1.00 90.69 105 ALA A N 1
ATOM 748 C CA . ALA A 1 105 ? -2.541 5.793 12.354 1.00 90.69 105 ALA A CA 1
ATOM 749 C C . ALA A 1 105 ? -2.509 7.034 13.253 1.00 90.69 105 ALA A C 1
ATOM 751 O O . ALA A 1 105 ? -3.016 6.996 14.372 1.00 90.69 105 ALA A O 1
ATOM 752 N N . ARG A 1 106 ? -2.001 8.164 12.738 1.00 90.88 106 ARG A N 1
ATOM 753 C CA . ARG A 1 106 ? -2.018 9.442 13.468 1.00 90.88 106 ARG A CA 1
ATOM 754 C C . ARG A 1 106 ? -3.437 9.902 13.802 1.00 90.88 106 ARG A C 1
ATOM 756 O O . ARG A 1 106 ? -3.664 10.391 14.902 1.00 90.88 106 ARG A O 1
ATOM 763 N N . ARG A 1 107 ? -4.395 9.738 12.882 1.00 88.06 107 ARG A N 1
ATOM 764 C CA . ARG A 1 107 ? -5.803 10.106 13.124 1.00 88.06 107 ARG A CA 1
ATOM 765 C C . ARG A 1 107 ? -6.466 9.204 14.163 1.00 88.06 107 ARG A C 1
ATOM 767 O O . ARG A 1 107 ? -7.209 9.713 14.994 1.00 88.06 107 ARG A O 1
ATOM 774 N N . TYR A 1 108 ? -6.202 7.897 14.138 1.00 87.38 108 TYR A N 1
ATOM 775 C CA . TYR A 1 108 ? -6.694 6.991 15.179 1.00 87.38 108 TYR A CA 1
ATOM 776 C C . TYR A 1 108 ? -6.097 7.328 16.552 1.00 87.38 108 TYR A C 1
ATOM 778 O O . TYR A 1 108 ? -6.842 7.382 17.525 1.00 87.38 108 TYR A O 1
ATOM 786 N N . GLY A 1 109 ? -4.796 7.633 16.620 1.00 86.12 109 GLY A N 1
ATOM 787 C CA . GLY A 1 109 ? -4.133 8.023 17.868 1.00 86.12 109 GLY A CA 1
ATOM 788 C C . GLY A 1 109 ? -4.649 9.340 18.454 1.00 86.12 109 GLY A C 1
ATOM 789 O O . GLY A 1 109 ? -4.876 9.418 19.654 1.00 86.1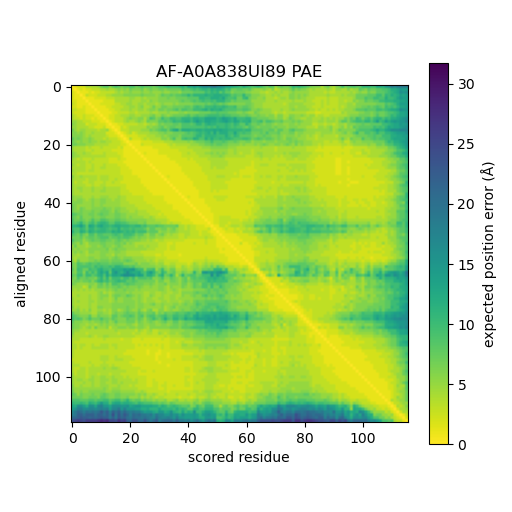2 109 GLY A O 1
ATOM 790 N N . ALA A 1 110 ? -4.898 10.352 17.614 1.00 85.75 110 ALA A N 1
ATOM 791 C CA . ALA A 1 110 ? -5.445 11.634 18.068 1.00 85.75 110 ALA A CA 1
ATOM 792 C C . ALA A 1 110 ? -6.835 11.489 18.713 1.00 85.75 110 ALA A C 1
ATOM 794 O O . ALA A 1 110 ? -7.101 12.123 19.723 1.00 85.75 110 ALA A O 1
ATOM 795 N N . ARG A 1 111 ? -7.694 10.618 18.166 1.00 78.06 111 ARG A N 1
ATOM 796 C CA . ARG A 1 111 ? -9.032 10.353 18.721 1.00 78.06 111 ARG A CA 1
ATOM 797 C C . ARG A 1 111 ? -8.987 9.584 20.037 1.00 78.06 111 ARG A C 1
ATOM 799 O O . ARG A 1 111 ? -9.744 9.899 20.941 1.00 78.06 111 ARG A O 1
ATOM 806 N N . ALA A 1 112 ? -8.084 8.611 20.157 1.00 75.44 112 ALA A N 1
ATOM 807 C CA . ALA A 1 112 ? -7.903 7.871 21.405 1.00 75.44 112 ALA A CA 1
ATOM 808 C C . ALA A 1 112 ? -7.446 8.779 22.563 1.00 75.44 112 ALA A C 1
ATOM 810 O O . ALA A 1 112 ? -7.789 8.514 23.706 1.00 75.44 112 ALA A O 1
ATOM 811 N N . ALA A 1 113 ? -6.701 9.851 22.269 1.00 68.88 113 ALA A N 1
ATOM 812 C CA . ALA A 1 113 ? -6.288 10.845 23.262 1.00 68.88 113 ALA A CA 1
ATOM 813 C C . ALA A 1 113 ? -7.407 11.824 23.668 1.00 68.88 113 ALA A C 1
ATOM 815 O O . ALA A 1 113 ? -7.287 12.476 24.695 1.00 68.88 113 ALA A O 1
ATOM 816 N N . GLU A 1 114 ? -8.461 11.954 22.860 1.00 62.91 114 GLU A N 1
ATOM 817 C CA . GLU A 1 114 ? -9.628 12.809 23.135 1.00 62.91 114 GLU A CA 1
ATOM 818 C C . GLU A 1 114 ? -10.696 12.068 23.966 1.00 62.91 114 GLU A C 1
ATOM 820 O O . GLU A 1 114 ? -11.519 12.691 24.628 1.00 62.91 114 GLU A O 1
ATOM 825 N N . GLU A 1 115 ? -10.677 10.731 23.918 1.00 57.72 115 GLU A N 1
ATOM 826 C CA . GLU A 1 115 ? -11.587 9.823 24.632 1.00 57.72 115 GLU A CA 1
ATOM 827 C C . GLU A 1 115 ? -11.028 9.347 25.999 1.00 57.72 115 GLU A C 1
ATOM 829 O O . GLU A 1 115 ? -11.724 8.614 26.704 1.00 57.72 115 GLU A O 1
ATOM 834 N N . ALA A 1 116 ? -9.798 9.738 26.369 1.00 53.91 116 ALA A N 1
ATOM 835 C CA . ALA A 1 116 ? -9.093 9.364 27.608 1.00 53.91 116 ALA A CA 1
ATOM 836 C C . ALA A 1 116 ? -9.043 10.517 28.621 1.00 53.91 116 ALA A C 1
ATOM 838 O O . ALA A 1 116 ? -9.151 10.224 29.834 1.00 53.91 116 ALA A O 1
#

Nearest PDB structures (foldseek):
  3zuy-assembly1_A  TM=7.922E-01  e=2.280E+00  Neisseria meningitidis
  7pqg-assembly1_A  TM=7.978E-01  e=2.280E+00  Homo sapiens
  7vaf-assembly1_A  TM=7.022E-01  e=1.934E+00  Rattus norvegicus
  8sur-assembly1_A  TM=4.937E-01  e=8.513E+00  Mus musculus

Radius of gyration: 17.27 Å; Cα contacts (8 Å, |Δi|>4): 71; chains: 1; bounding box: 40×30×49 Å